Protein AF-F0GU05-F1 (afdb_monomer_lite)

Secondary structure (DSSP, 8-state):
-EEEEEEEEEETTT--EEEEEEEEES--TT--HHHHHHHHHHHHHHTTTTTEEEEEEEEEEE-

Structure (mmCIF, N/CA/C/O backbone):
data_AF-F0GU05-F1
#
_entry.id   AF-F0GU05-F1
#
loop_
_atom_site.group_PDB
_atom_site.id
_atom_site.type_symbol
_atom_site.label_atom_id
_atom_site.label_alt_id
_atom_site.label_comp_id
_atom_site.label_asym_id
_atom_site.label_entity_id
_atom_site.label_seq_id
_atom_site.pdbx_PDB_ins_code
_atom_site.Cartn_x
_atom_site.Cartn_y
_atom_site.Cartn_z
_atom_site.occupancy
_atom_site.B_iso_or_equiv
_atom_site.auth_seq_id
_atom_site.auth_comp_id
_atom_site.auth_asym_id
_atom_site.auth_atom_id
_atom_site.pdbx_PDB_model_num
ATOM 1 N N . MET A 1 1 ? -16.303 -7.586 -8.636 1.00 73.31 1 MET A N 1
ATOM 2 C CA . MET A 1 1 ? -16.042 -6.833 -7.388 1.00 73.31 1 MET A CA 1
ATOM 3 C C . MET A 1 1 ? -15.220 -5.577 -7.683 1.00 73.31 1 MET A C 1
ATOM 5 O O . MET A 1 1 ? -14.384 -5.621 -8.587 1.00 73.31 1 MET A O 1
ATOM 9 N N . LYS A 1 2 ? -15.461 -4.468 -6.966 1.00 75.38 2 LYS A N 1
ATOM 10 C CA . LYS A 1 2 ? -14.582 -3.286 -6.963 1.00 75.38 2 LYS A CA 1
ATOM 11 C C . LYS A 1 2 ? -13.835 -3.232 -5.634 1.00 75.38 2 LYS A C 1
ATOM 13 O O . LYS A 1 2 ? -14.447 -3.382 -4.581 1.00 75.38 2 LYS A O 1
ATOM 18 N N . LEU A 1 3 ? -12.528 -3.017 -5.690 1.00 75.75 3 LEU A N 1
ATOM 19 C CA . LEU A 1 3 ? -11.675 -2.934 -4.511 1.00 75.75 3 LEU A CA 1
ATOM 20 C C . LEU A 1 3 ? -10.850 -1.660 -4.577 1.00 75.75 3 LEU A C 1
ATOM 22 O O . LEU A 1 3 ? -10.236 -1.360 -5.601 1.00 75.75 3 LEU A O 1
ATOM 26 N N . LYS A 1 4 ? -10.805 -0.926 -3.477 1.00 81.75 4 LYS A N 1
ATOM 27 C CA . LYS A 1 4 ? -9.888 0.189 -3.292 1.00 81.75 4 LYS A CA 1
ATOM 28 C C . LYS A 1 4 ? -8.738 -0.279 -2.414 1.00 81.75 4 LYS A C 1
ATOM 30 O O . LYS A 1 4 ? -8.962 -0.812 -1.331 1.00 81.75 4 LYS A O 1
ATOM 35 N N . ILE A 1 5 ? -7.514 -0.076 -2.888 1.00 78.75 5 ILE A N 1
ATOM 36 C CA . ILE A 1 5 ? -6.310 -0.289 -2.086 1.00 78.75 5 ILE A CA 1
ATOM 37 C C . ILE A 1 5 ? -5.733 1.077 -1.752 1.00 78.75 5 ILE A C 1
ATOM 39 O O . ILE A 1 5 ? -5.530 1.906 -2.644 1.00 78.75 5 ILE A O 1
ATOM 43 N N . ILE A 1 6 ? -5.498 1.302 -0.467 1.00 80.38 6 ILE A N 1
ATOM 44 C CA . ILE A 1 6 ? -4.927 2.524 0.084 1.00 80.38 6 ILE A CA 1
ATOM 45 C C . ILE A 1 6 ? -3.529 2.190 0.605 1.00 80.38 6 ILE A C 1
ATOM 47 O O . ILE A 1 6 ? -3.333 1.204 1.317 1.00 80.38 6 ILE A O 1
ATOM 51 N N . PHE A 1 7 ? -2.561 3.014 0.228 1.00 77.25 7 PHE A N 1
ATOM 52 C CA . PHE A 1 7 ? -1.155 2.897 0.577 1.00 77.25 7 PHE A CA 1
ATOM 53 C C . PHE A 1 7 ? -0.736 4.137 1.358 1.00 77.25 7 PHE A C 1
ATOM 55 O O . PHE A 1 7 ? -0.881 5.257 0.867 1.00 77.25 7 PHE A O 1
ATOM 62 N N . GLU A 1 8 ? -0.124 3.943 2.520 1.00 76.56 8 GLU A N 1
ATOM 63 C CA . GLU A 1 8 ? 0.696 4.985 3.133 1.00 76.56 8 GLU A CA 1
ATOM 64 C C . GLU A 1 8 ? 2.143 4.785 2.695 1.00 76.56 8 GLU A C 1
ATOM 66 O O . GLU A 1 8 ? 2.775 3.764 3.000 1.00 76.56 8 GLU A O 1
ATOM 71 N N . VAL A 1 9 ? 2.669 5.768 1.967 1.00 74.56 9 VAL A N 1
ATOM 72 C CA . VAL A 1 9 ? 4.060 5.767 1.524 1.00 74.56 9 VAL A CA 1
ATOM 73 C C . VAL A 1 9 ? 4.815 6.930 2.145 1.00 74.56 9 VAL A C 1
ATOM 75 O O . VAL A 1 9 ? 4.352 8.071 2.131 1.00 74.56 9 VAL A O 1
ATOM 78 N N . LYS A 1 10 ? 6.006 6.655 2.676 1.00 75.75 10 LYS A N 1
ATOM 79 C CA . LYS A 1 10 ? 6.910 7.691 3.189 1.00 75.75 10 LYS A CA 1
ATOM 80 C C . LYS A 1 10 ? 7.929 8.034 2.123 1.00 75.75 10 LYS A C 1
ATOM 82 O O . LYS A 1 10 ? 8.577 7.152 1.562 1.00 75.75 10 LYS A O 1
ATOM 87 N N . SER A 1 11 ? 8.077 9.323 1.866 1.00 70.75 11 SER A N 1
ATOM 88 C CA . SER A 1 11 ? 9.172 9.862 1.073 1.00 70.75 11 SER A CA 1
ATOM 89 C C . SER A 1 11 ? 10.493 9.621 1.795 1.00 70.75 11 SER A C 1
ATOM 91 O O . SER A 1 11 ? 10.663 10.048 2.938 1.00 70.75 11 SER A O 1
ATOM 93 N N . LYS A 1 12 ? 11.452 8.984 1.123 1.00 68.88 12 LYS A N 1
ATOM 94 C CA . LYS A 1 12 ? 12.807 8.797 1.665 1.00 68.88 12 LYS A CA 1
ATOM 95 C C . LYS A 1 12 ? 13.600 10.106 1.730 1.00 68.88 12 LYS A C 1
ATOM 97 O O . LYS A 1 12 ? 14.485 10.232 2.566 1.00 68.88 12 LYS A O 1
ATOM 102 N N . ILE A 1 13 ? 13.266 11.081 0.881 1.00 73.75 13 ILE A N 1
ATOM 103 C CA . ILE A 1 13 ? 13.977 12.366 0.783 1.00 73.75 13 ILE A CA 1
ATOM 104 C C . ILE A 1 13 ? 13.457 13.365 1.821 1.00 73.75 13 ILE A C 1
ATOM 106 O O . ILE A 1 13 ? 14.234 14.034 2.491 1.00 73.75 13 ILE A O 1
ATOM 110 N N . THR A 1 14 ? 12.134 13.478 1.955 1.00 77.75 14 THR A N 1
ATOM 111 C CA . THR A 1 14 ? 11.499 14.499 2.808 1.00 77.75 14 THR A CA 1
ATOM 112 C C . THR A 1 14 ? 10.948 13.936 4.113 1.00 77.75 14 THR A C 1
ATOM 114 O O . THR A 1 14 ? 10.523 14.699 4.975 1.00 77.75 14 THR A O 1
ATOM 117 N N . GLY A 1 15 ? 10.889 12.610 4.259 1.00 75.75 15 GLY A N 1
ATOM 118 C CA . GLY A 1 15 ? 10.286 11.942 5.413 1.00 75.75 15 GLY A CA 1
ATOM 119 C C . GLY A 1 15 ? 8.761 12.069 5.500 1.00 75.75 15 GLY A C 1
ATOM 120 O O . GLY A 1 15 ? 8.171 11.465 6.394 1.00 75.75 15 GLY A O 1
ATOM 121 N N . GLN A 1 16 ? 8.119 12.819 4.596 1.00 79.44 16 GLN A N 1
ATOM 122 C CA . GLN A 1 16 ? 6.668 13.007 4.587 1.00 79.44 16 GLN A CA 1
ATOM 123 C C . GLN A 1 16 ? 5.945 11.715 4.231 1.00 79.44 16 GLN A C 1
ATOM 125 O O . GLN A 1 16 ? 6.324 11.018 3.288 1.00 79.44 16 GLN A O 1
ATOM 130 N N . ILE A 1 17 ? 4.869 11.447 4.961 1.00 80.75 17 ILE A N 1
ATOM 131 C CA . ILE A 1 17 ? 3.929 10.372 4.667 1.00 80.75 17 ILE A CA 1
ATOM 132 C C . ILE A 1 17 ? 2.849 10.949 3.757 1.00 80.75 17 ILE A C 1
ATOM 134 O O . ILE A 1 17 ? 2.268 11.988 4.065 1.00 80.75 17 ILE A O 1
ATOM 138 N N . LYS A 1 18 ? 2.595 10.281 2.633 1.00 79.62 18 LYS A N 1
ATOM 139 C CA . LYS A 1 18 ? 1.459 10.571 1.760 1.00 79.62 18 LYS A CA 1
ATOM 140 C C . LYS A 1 18 ? 0.590 9.331 1.633 1.00 79.62 18 LYS A C 1
ATOM 142 O O . LYS A 1 18 ? 1.097 8.213 1.514 1.00 79.62 18 LYS A O 1
ATOM 147 N N . GLU A 1 19 ? -0.713 9.555 1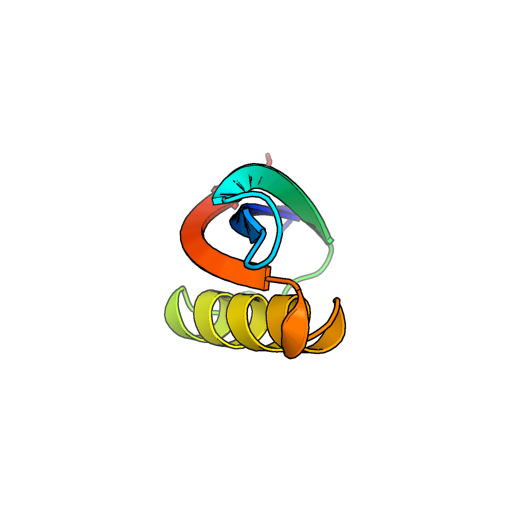.614 1.00 79.56 19 GLU A N 1
ATOM 148 C CA . GLU A 1 19 ? -1.677 8.527 1.263 1.00 79.56 19 GLU A CA 1
ATOM 149 C C . GLU A 1 19 ? -1.852 8.511 -0.259 1.00 79.56 19 GLU A C 1
ATOM 151 O O . GLU A 1 19 ? -2.027 9.549 -0.901 1.00 79.56 19 GLU A O 1
ATOM 156 N N . VAL A 1 20 ? -1.770 7.328 -0.853 1.00 76.56 20 VAL A N 1
ATOM 157 C CA . VAL A 1 20 ? -2.054 7.092 -2.268 1.00 76.56 20 VAL A CA 1
ATOM 158 C C 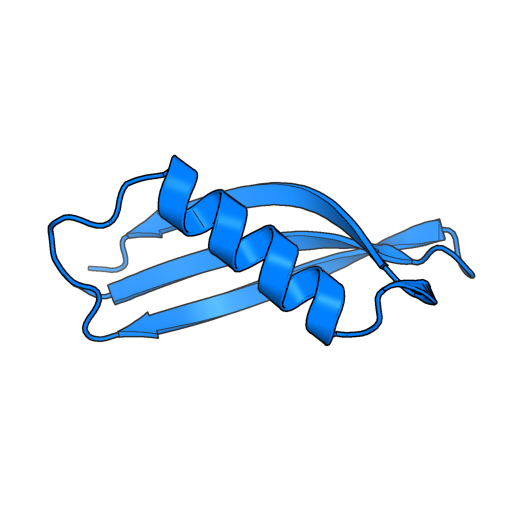. VAL A 1 20 ? -3.087 5.988 -2.324 1.00 76.56 20 VAL A C 1
ATOM 160 O O . VAL A 1 20 ? -2.977 5.010 -1.599 1.00 76.56 20 VAL A O 1
ATOM 163 N N . TYR A 1 21 ? -4.074 6.096 -3.199 1.00 78.38 21 TYR A N 1
ATOM 164 C CA . TYR A 1 21 ? -5.049 5.031 -3.383 1.00 78.38 21 TYR A CA 1
ATOM 165 C C . TYR A 1 21 ? -5.184 4.666 -4.852 1.00 78.38 21 TYR A C 1
ATOM 167 O O . TYR A 1 21 ? -4.947 5.482 -5.748 1.00 78.38 21 TYR A O 1
ATOM 175 N N . LYS A 1 22 ? -5.589 3.424 -5.103 1.00 77.00 22 LYS A N 1
ATOM 176 C CA . LYS A 1 22 ? -5.980 2.973 -6.432 1.00 77.00 22 LYS A CA 1
ATOM 177 C C . LYS A 1 22 ? -7.171 2.035 -6.346 1.00 77.00 22 LYS A C 1
ATOM 179 O O . LYS A 1 22 ? -7.203 1.123 -5.524 1.00 77.00 22 LYS A O 1
ATOM 184 N N . THR A 1 23 ? -8.147 2.283 -7.210 1.00 79.50 23 THR A N 1
ATOM 185 C CA . THR A 1 23 ? -9.344 1.455 -7.329 1.00 79.50 23 THR A CA 1
ATOM 186 C C . THR A 1 23 ? -9.165 0.470 -8.470 1.00 79.50 23 THR A C 1
ATOM 188 O O . THR A 1 23 ? -8.845 0.855 -9.595 1.00 79.50 23 THR A O 1
ATOM 191 N N . PHE A 1 24 ? -9.407 -0.798 -8.179 1.00 75.44 24 PHE A N 1
ATOM 192 C CA . PHE A 1 24 ? -9.388 -1.902 -9.118 1.00 75.44 24 PHE A CA 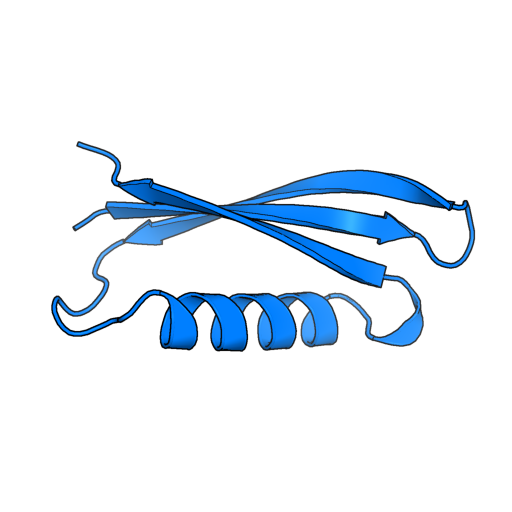1
ATOM 193 C C . PHE A 1 24 ? -10.816 -2.374 -9.343 1.00 75.44 24 PHE A C 1
ATOM 195 O O . PHE A 1 24 ? -11.597 -2.558 -8.410 1.00 75.44 24 PHE A O 1
ATOM 202 N N . SER A 1 25 ? -11.157 -2.541 -10.611 1.00 77.44 25 SER A N 1
ATOM 203 C CA . SER A 1 25 ? -12.415 -3.139 -11.047 1.00 77.44 25 SER A CA 1
ATOM 204 C C . SER A 1 25 ? -12.088 -4.457 -11.739 1.00 77.44 25 SER A C 1
ATOM 206 O O . SER A 1 25 ? -11.003 -4.590 -12.301 1.00 77.44 25 SER A O 1
ATOM 208 N N . ASN A 1 26 ? -13.017 -5.411 -11.710 1.00 74.50 26 ASN A N 1
ATOM 209 C CA . ASN A 1 26 ? -12.857 -6.732 -12.335 1.00 74.50 26 ASN A CA 1
ATOM 210 C C . ASN A 1 26 ? -11.716 -7.575 -11.739 1.00 74.50 26 ASN A C 1
ATOM 212 O O . ASN A 1 26 ? -11.056 -8.319 -12.459 1.00 74.50 26 ASN A O 1
ATOM 216 N N . LEU A 1 27 ? -11.478 -7.464 -10.429 1.00 68.81 27 LEU A N 1
ATOM 217 C CA . LEU A 1 27 ? -10.607 -8.412 -9.735 1.00 68.81 27 LEU A CA 1
ATOM 218 C C . LEU A 1 27 ? -11.244 -9.803 -9.745 1.00 68.81 27 LEU A C 1
ATOM 220 O O . LEU A 1 27 ? -12.459 -9.923 -9.556 1.00 68.81 27 LEU A O 1
ATOM 224 N N . ALA A 1 28 ? -10.410 -10.818 -9.963 1.00 70.12 28 ALA A N 1
ATOM 225 C CA . ALA A 1 28 ? -10.801 -12.209 -9.813 1.00 70.12 28 ALA A CA 1
ATOM 226 C C . ALA A 1 28 ? -11.173 -12.488 -8.346 1.00 70.12 28 ALA A C 1
ATOM 228 O O . ALA A 1 28 ? -10.588 -11.907 -7.428 1.00 70.12 28 ALA A O 1
ATOM 229 N N . GLU A 1 29 ? -12.190 -13.324 -8.132 1.00 68.12 29 GLU A N 1
ATOM 230 C CA . GLU A 1 29 ? -12.748 -13.599 -6.797 1.00 68.12 29 GLU A CA 1
ATOM 231 C C . GLU A 1 29 ? -11.775 -14.348 -5.871 1.00 68.12 29 GLU A C 1
ATOM 233 O O . GLU A 1 29 ? -11.987 -14.388 -4.664 1.00 68.12 29 GLU A O 1
ATOM 238 N N . ASP A 1 30 ? -10.692 -14.905 -6.413 1.00 72.25 30 ASP A N 1
ATOM 239 C CA . ASP A 1 30 ? -9.668 -15.684 -5.713 1.00 72.25 30 ASP A CA 1
ATOM 240 C C . ASP A 1 30 ? -8.463 -14.854 -5.231 1.00 72.25 30 ASP A C 1
ATOM 242 O O . ASP A 1 30 ? -7.528 -15.396 -4.635 1.00 72.25 30 ASP A O 1
ATOM 246 N N . ILE A 1 31 ? -8.465 -13.536 -5.451 1.00 70.75 31 ILE A N 1
ATOM 247 C CA . ILE A 1 31 ? -7.401 -12.657 -4.960 1.00 70.75 31 ILE A CA 1
ATOM 248 C C . ILE A 1 31 ? -7.473 -12.546 -3.431 1.00 70.75 31 ILE A C 1
ATOM 250 O O . ILE A 1 31 ? -8.423 -12.010 -2.865 1.00 70.75 31 ILE A O 1
ATOM 254 N N . THR A 1 32 ? -6.421 -13.027 -2.768 1.00 70.75 32 THR A N 1
AT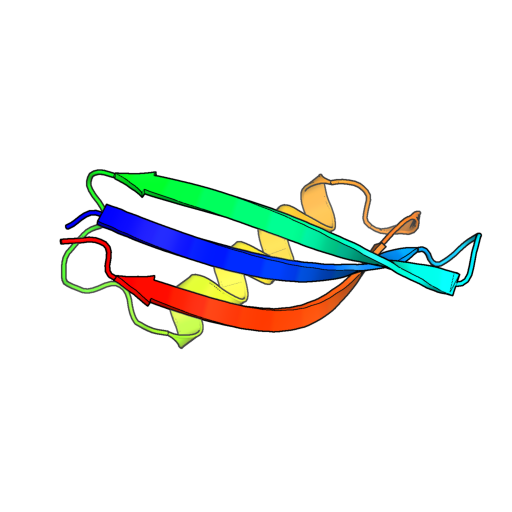OM 255 C CA . THR A 1 32 ? -6.247 -12.950 -1.312 1.00 70.75 32 THR A CA 1
ATOM 256 C C . THR A 1 32 ? -5.573 -11.645 -0.882 1.00 70.75 32 THR A C 1
ATOM 258 O O . THR A 1 32 ? -4.886 -10.987 -1.671 1.00 70.75 32 THR A O 1
ATOM 261 N N . ASP A 1 33 ? -5.692 -11.302 0.404 1.00 72.25 33 ASP A N 1
ATOM 262 C CA . ASP A 1 33 ? -5.014 -10.143 1.005 1.00 72.25 33 ASP A CA 1
ATOM 263 C C . ASP A 1 33 ? -3.490 -10.158 0.797 1.00 72.25 33 ASP A C 1
ATOM 265 O O . ASP A 1 33 ? -2.883 -9.112 0.561 1.00 72.25 33 ASP A O 1
ATOM 269 N N . GLU A 1 34 ? -2.852 -11.334 0.811 1.00 70.00 34 GLU A N 1
ATOM 270 C CA . GLU A 1 34 ? -1.412 -11.443 0.545 1.00 70.00 34 GLU A CA 1
ATOM 271 C C . GLU A 1 34 ? -1.091 -11.136 -0.928 1.00 70.00 34 GLU A C 1
ATOM 273 O O . GLU A 1 34 ? -0.123 -10.431 -1.211 1.00 70.00 34 GLU A O 1
ATOM 278 N N . GLY A 1 35 ? -1.933 -11.566 -1.875 1.00 74.12 35 GLY A N 1
ATOM 279 C CA . GLY A 1 35 ? -1.799 -11.192 -3.288 1.00 74.12 35 GLY A CA 1
ATOM 280 C C . GLY A 1 35 ? -1.914 -9.679 -3.506 1.00 74.12 35 GLY A C 1
ATOM 281 O O . GLY A 1 35 ? -1.125 -9.087 -4.247 1.00 74.12 35 GLY A O 1
ATOM 282 N N . LEU A 1 36 ? -2.835 -9.030 -2.790 1.00 74.62 36 LEU A N 1
ATOM 283 C CA . LEU A 1 36 ? -3.011 -7.574 -2.810 1.00 74.62 36 LEU A CA 1
ATOM 284 C C . LEU A 1 36 ? -1.816 -6.841 -2.201 1.00 74.62 36 LEU A C 1
ATOM 286 O O . LEU A 1 36 ? -1.380 -5.818 -2.731 1.00 74.62 36 LEU A O 1
ATOM 290 N N . LYS A 1 37 ? -1.244 -7.380 -1.124 1.00 68.81 37 LYS A N 1
ATOM 291 C CA . LYS A 1 37 ? -0.034 -6.854 -0.488 1.00 68.81 37 LYS A CA 1
ATOM 292 C C . LYS A 1 37 ? 1.193 -6.963 -1.394 1.00 68.81 37 LYS A C 1
ATOM 294 O O . LYS A 1 37 ? 1.941 -5.996 -1.520 1.00 68.81 37 LYS A O 1
ATOM 299 N N . GLN A 1 38 ? 1.390 -8.093 -2.071 1.00 71.00 38 GLN A N 1
ATOM 300 C CA . GLN A 1 38 ? 2.479 -8.248 -3.044 1.00 71.00 38 GLN A CA 1
ATOM 301 C C . GLN A 1 38 ? 2.306 -7.289 -4.229 1.00 71.00 38 GLN A C 1
ATOM 303 O O . GLN A 1 38 ? 3.263 -6.636 -4.648 1.00 71.00 38 GLN A O 1
ATOM 308 N N . PHE A 1 39 ? 1.073 -7.126 -4.717 1.00 75.12 39 PHE A N 1
ATOM 309 C CA . PHE A 1 39 ? 0.749 -6.143 -5.748 1.00 75.12 39 PHE A CA 1
ATOM 310 C C . PHE A 1 39 ? 1.039 -4.703 -5.287 1.00 75.12 39 PHE A C 1
ATOM 312 O O . PHE A 1 39 ? 1.645 -3.929 -6.026 1.00 75.12 39 PHE A O 1
ATOM 319 N N . ALA A 1 40 ? 0.654 -4.350 -4.058 1.00 71.44 40 ALA A N 1
ATOM 320 C CA . ALA A 1 40 ? 0.920 -3.051 -3.444 1.00 71.44 40 ALA A CA 1
ATOM 321 C C . ALA A 1 40 ? 2.417 -2.724 -3.418 1.00 71.44 40 ALA A C 1
ATOM 323 O O . ALA A 1 40 ? 2.832 -1.648 -3.846 1.00 71.44 40 ALA A O 1
ATOM 324 N N . ILE A 1 41 ? 3.223 -3.677 -2.943 1.00 68.25 41 ILE A N 1
ATOM 325 C CA . ILE A 1 41 ? 4.679 -3.555 -2.851 1.00 68.25 41 ILE A CA 1
ATOM 326 C C . ILE A 1 41 ? 5.290 -3.416 -4.250 1.00 68.25 41 ILE A C 1
ATOM 328 O O . ILE A 1 41 ? 6.131 -2.544 -4.467 1.00 68.25 41 ILE A O 1
ATOM 332 N N . ALA A 1 42 ? 4.844 -4.226 -5.215 1.00 69.56 42 ALA A N 1
ATOM 333 C CA . ALA A 1 42 ? 5.295 -4.135 -6.601 1.00 69.56 42 ALA A CA 1
ATOM 334 C C . ALA A 1 42 ? 4.952 -2.770 -7.219 1.00 69.56 42 ALA A C 1
ATOM 336 O O . ALA A 1 42 ? 5.813 -2.136 -7.825 1.00 69.56 42 ALA A O 1
ATOM 337 N N . TYR A 1 43 ? 3.730 -2.274 -7.013 1.00 73.19 43 TYR A N 1
ATOM 338 C CA . TYR A 1 43 ? 3.300 -0.963 -7.497 1.00 73.19 43 TYR A CA 1
ATOM 339 C C . TYR A 1 43 ? 4.092 0.178 -6.846 1.00 73.19 43 TYR A C 1
ATOM 341 O O . TYR A 1 43 ? 4.575 1.058 -7.553 1.00 73.19 43 TYR A O 1
ATOM 349 N N . ALA A 1 44 ? 4.301 0.145 -5.526 1.00 67.31 44 ALA A N 1
ATOM 350 C CA . ALA A 1 44 ? 5.144 1.117 -4.829 1.00 67.31 44 ALA A CA 1
ATOM 351 C C . ALA A 1 44 ? 6.595 1.088 -5.345 1.00 67.31 44 ALA A C 1
ATOM 353 O O . ALA A 1 44 ? 7.198 2.140 -5.541 1.00 67.31 44 ALA A O 1
ATOM 354 N N . GLY A 1 45 ? 7.128 -0.103 -5.640 1.00 62.66 45 GLY A N 1
ATOM 355 C CA . GLY A 1 45 ? 8.440 -0.275 -6.265 1.00 62.66 45 GLY A CA 1
ATOM 356 C C . GLY A 1 45 ? 8.531 0.276 -7.695 1.00 62.66 45 GLY A C 1
ATOM 357 O O . GLY A 1 45 ? 9.594 0.759 -8.085 1.00 62.66 45 GLY A O 1
ATOM 358 N N . LEU A 1 46 ? 7.433 0.241 -8.462 1.00 65.69 46 LEU A N 1
ATOM 359 C CA . LEU A 1 46 ? 7.331 0.830 -9.807 1.00 65.69 46 LEU A CA 1
ATOM 360 C C . LEU A 1 46 ? 7.185 2.358 -9.776 1.00 65.69 46 LEU A C 1
ATOM 362 O O . LEU A 1 46 ? 7.642 3.029 -10.695 1.00 65.69 46 LEU A O 1
ATOM 366 N N . VAL A 1 47 ? 6.592 2.913 -8.715 1.00 64.94 47 VAL A N 1
ATOM 367 C CA . VAL A 1 47 ? 6.412 4.364 -8.494 1.00 64.94 47 VAL A CA 1
ATOM 368 C C . VAL A 1 47 ? 7.701 5.0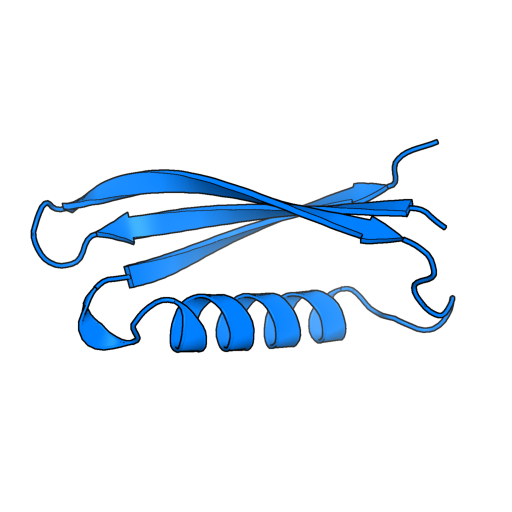38 -7.967 1.00 64.94 47 VAL A C 1
ATOM 370 O O . VAL A 1 47 ? 7.667 6.172 -7.503 1.00 64.94 47 VAL A O 1
ATOM 373 N N . ASP A 1 48 ? 8.847 4.370 -8.156 1.00 59.22 48 ASP A N 1
ATOM 374 C CA . ASP A 1 48 ? 10.229 4.747 -7.821 1.00 59.22 48 ASP A CA 1
ATOM 375 C C . ASP A 1 48 ? 10.747 4.151 -6.494 1.00 59.22 48 ASP A C 1
ATOM 377 O O . ASP A 1 48 ? 10.561 4.684 -5.395 1.00 59.22 48 ASP A O 1
ATOM 381 N N . LYS A 1 49 ? 11.469 3.027 -6.630 1.00 55.34 49 LYS A N 1
ATOM 382 C CA . LYS A 1 49 ? 12.132 2.244 -5.565 1.00 55.34 49 LYS A CA 1
ATOM 383 C C . LYS A 1 49 ? 13.081 3.081 -4.684 1.00 55.34 49 LYS A C 1
ATOM 385 O O . LYS A 1 49 ? 13.378 2.701 -3.543 1.00 55.34 49 LYS A O 1
ATOM 390 N N . ASN A 1 50 ? 13.538 4.229 -5.190 1.00 56.66 50 ASN A N 1
ATOM 391 C CA . ASN A 1 50 ? 14.432 5.144 -4.481 1.00 56.66 50 ASN A CA 1
ATOM 392 C C . ASN A 1 50 ? 13.697 6.266 -3.735 1.00 56.66 50 ASN A C 1
ATOM 394 O O . ASN A 1 50 ? 14.277 6.859 -2.827 1.00 56.66 50 ASN A O 1
ATOM 398 N N . ALA A 1 51 ? 12.432 6.537 -4.064 1.00 59.31 51 ALA A N 1
ATOM 399 C CA . ALA A 1 51 ? 11.695 7.667 -3.509 1.00 59.31 51 ALA A CA 1
ATOM 400 C C . ALA A 1 51 ? 10.745 7.272 -2.371 1.00 59.31 51 ALA A C 1
ATOM 402 O O . ALA A 1 51 ? 10.527 8.081 -1.467 1.00 59.31 51 ALA A O 1
ATOM 403 N N . PHE A 1 52 ? 10.213 6.044 -2.379 1.00 61.78 52 PHE A N 1
ATOM 404 C CA . PHE A 1 52 ? 9.146 5.644 -1.459 1.00 61.78 52 PHE A CA 1
ATOM 405 C C . PHE A 1 52 ? 9.368 4.268 -0.822 1.00 61.78 52 PHE A C 1
ATOM 407 O O . PHE A 1 52 ? 9.962 3.363 -1.404 1.00 61.78 52 PHE A O 1
ATOM 414 N N . GLU A 1 53 ? 8.874 4.117 0.401 1.00 65.31 53 GLU A N 1
ATOM 415 C CA . GLU A 1 53 ? 8.705 2.840 1.097 1.00 65.31 53 GLU A CA 1
ATOM 416 C C . GLU A 1 53 ? 7.245 2.774 1.581 1.00 65.31 53 GLU A C 1
ATOM 418 O O . GLU A 1 53 ? 6.642 3.808 1.879 1.00 65.31 53 GLU A O 1
ATOM 423 N N . SER A 1 54 ? 6.634 1.589 1.545 1.00 61.88 54 SER A N 1
ATOM 424 C CA . SER A 1 54 ? 5.224 1.369 1.893 1.00 61.88 54 SER A CA 1
ATOM 425 C C . SER A 1 54 ? 5.123 0.731 3.274 1.00 61.88 54 SER A C 1
ATOM 427 O O . SER A 1 54 ? 5.691 -0.340 3.482 1.00 61.88 54 SER A O 1
ATOM 429 N N . TYR A 1 55 ? 4.384 1.355 4.193 1.00 64.94 55 TYR A N 1
ATOM 430 C CA . TYR A 1 55 ? 4.384 0.950 5.610 1.00 64.94 55 TYR A CA 1
ATOM 431 C C . TYR A 1 55 ? 3.033 0.431 6.097 1.00 64.94 55 TYR A C 1
ATOM 433 O O . TYR A 1 55 ? 2.977 -0.310 7.076 1.00 64.94 55 TYR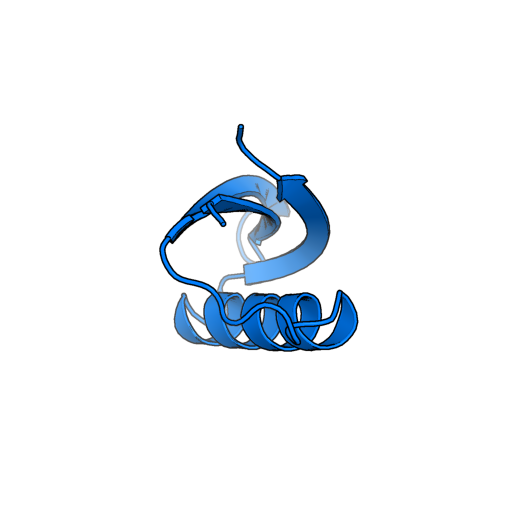 A O 1
ATOM 441 N N . LYS A 1 56 ? 1.945 0.793 5.412 1.00 68.12 56 LYS A N 1
ATOM 442 C CA . LYS A 1 56 ? 0.589 0.364 5.750 1.00 68.12 56 LYS A CA 1
ATOM 443 C C . LYS A 1 56 ? -0.240 0.216 4.483 1.00 68.12 56 LYS A C 1
ATOM 445 O O . LYS A 1 56 ? -0.192 1.075 3.601 1.00 68.12 56 LYS A O 1
ATOM 450 N N . ILE A 1 57 ? -0.977 -0.888 4.405 1.00 68.38 57 ILE A N 1
ATOM 451 C CA . ILE A 1 57 ? -1.868 -1.213 3.293 1.00 68.38 57 ILE A CA 1
ATOM 452 C C . ILE A 1 57 ? -3.247 -1.472 3.891 1.00 68.38 57 ILE A C 1
ATOM 454 O O . ILE A 1 57 ? -3.373 -2.281 4.808 1.00 68.38 57 ILE A O 1
ATOM 458 N N . ILE A 1 58 ? -4.256 -0.761 3.391 1.00 75.25 58 ILE A N 1
ATOM 459 C CA . ILE A 1 58 ? -5.657 -0.932 3.787 1.00 75.25 58 ILE A CA 1
ATOM 460 C C . ILE A 1 58 ? -6.454 -1.297 2.536 1.00 75.25 58 ILE A C 1
ATOM 462 O O . ILE A 1 58 ? -6.309 -0.657 1.490 1.00 75.25 58 ILE A O 1
ATOM 466 N N . THR A 1 59 ? -7.277 -2.336 2.643 1.00 72.38 59 THR A N 1
ATOM 467 C CA . THR A 1 59 ? -8.151 -2.820 1.574 1.00 72.38 59 THR A CA 1
ATOM 468 C C . THR A 1 59 ? -9.605 -2.536 1.937 1.00 72.38 59 THR A C 1
ATOM 470 O O . THR A 1 59 ? -10.067 -2.859 3.028 1.00 72.38 59 THR A O 1
ATOM 473 N N . GLU A 1 60 ? -10.334 -1.907 1.018 1.00 77.88 60 GLU A N 1
ATOM 474 C CA . GLU A 1 60 ? -11.760 -1.617 1.171 1.00 77.88 60 GLU A CA 1
ATOM 475 C C . GLU A 1 60 ? -12.519 -2.157 -0.041 1.00 77.88 60 GLU A C 1
ATOM 477 O O . GLU A 1 60 ? -12.264 -1.761 -1.185 1.00 77.88 60 GLU A O 1
ATOM 482 N N . GLN A 1 61 ? -13.466 -3.065 0.197 1.00 77.50 61 GLN A N 1
ATOM 483 C CA . GLN A 1 61 ? -14.409 -3.483 -0.834 1.00 77.50 61 GLN A CA 1
ATOM 484 C C . GLN A 1 61 ? -15.432 -2.367 -1.049 1.00 77.50 61 GLN A C 1
ATOM 486 O O . GLN A 1 61 ? -16.066 -1.898 -0.106 1.00 77.50 61 GLN A O 1
ATOM 491 N N . LEU A 1 62 ? -15.582 -1.936 -2.299 1.00 75.69 62 LEU A N 1
ATOM 492 C CA . LEU A 1 62 ? -16.563 -0.926 -2.672 1.00 75.69 62 LEU A CA 1
ATOM 493 C C . LEU A 1 62 ? -17.816 -1.629 -3.206 1.00 75.69 62 LEU A C 1
ATOM 495 O O . LEU A 1 62 ? -17.724 -2.386 -4.180 1.00 75.69 62 LEU A O 1
ATOM 499 N N . ASN A 1 63 ? -18.953 -1.370 -2.553 1.00 71.94 63 ASN A N 1
ATOM 500 C CA . ASN A 1 63 ? -20.285 -1.798 -2.993 1.00 71.94 63 ASN A CA 1
ATOM 501 C C . ASN A 1 63 ? -20.784 -0.968 -4.181 1.00 71.94 63 ASN A C 1
ATOM 503 O O . ASN A 1 63 ? -20.468 0.244 -4.240 1.00 71.94 63 ASN A O 1
#

Radius of gyration: 12.26 Å; chains: 1; bounding box: 35×30×18 Å

Foldseek 3Di:
DKKKKWWFKAFPVPRDTDIDIDIDDPDDPPQDPVNVVVVVQVVQVVVPVNTIDTDDMDMDDDD

Sequence (63 aa):
MKLKIIFEVKSKITGQIKEVYKTFSNLAEDITDEGLKQFAIAYAGLVDKNAFESYKIITEQLN

pLDDT: mean 72.0, std 6.11, range [55.34, 81.75]

Organism: NCBI:txid879305

InterPro domains:
  IPR012454 Domain of unknown function DUF1659 [PF07872] (2-62)